Protein AF-A0A965PLH3-F1 (afdb_monomer_lite)

Sequence (68 aa):
MSDRITLRIGDLAGPLSRWCERHGQTPSEATRTALARMLRVEAPAMEGRQEHIAKVNAAKRAKRKGRK

Secondary structure (DSSP, 8-state):
---------GGGHHHHHHHHHHHT--HHHHHHHHHHHHHTSPPPP---TTHHHHHHHHHHHHHHHS--

pLDDT: mean 75.46, std 17.13, range [40.44, 94.69]

Radius of gyration: 14.11 Å; chains: 1; bounding box: 22×23×46 Å

Foldseek 3Di:
DPPDDDDDPPPVPVVLVVVCVVVLHDSVQVVQCVVCVVVVHDRDDDPDRPDVVVVVVVVVVVVVVVVD

Structure (mmCIF, N/CA/C/O backbone):
data_AF-A0A965PLH3-F1
#
_entry.id   AF-A0A965PLH3-F1
#
loop_
_atom_site.group_PDB
_atom_site.id
_atom_site.type_symbol
_atom_site.label_atom_id
_atom_site.label_alt_id
_atom_site.label_comp_id
_atom_site.label_asym_id
_atom_site.label_entity_id
_atom_site.label_seq_id
_atom_site.pdbx_PDB_ins_code
_atom_site.Cartn_x
_atom_site.Cartn_y
_atom_site.Cartn_z
_atom_site.occupancy
_atom_site.B_iso_or_equiv
_atom_site.auth_seq_id
_atom_site.auth_comp_id
_atom_site.auth_asym_id
_atom_site.auth_atom_id
_atom_site.pdbx_PDB_model_num
ATOM 1 N N . MET A 1 1 ? -8.661 17.889 -14.535 1.00 40.94 1 MET A N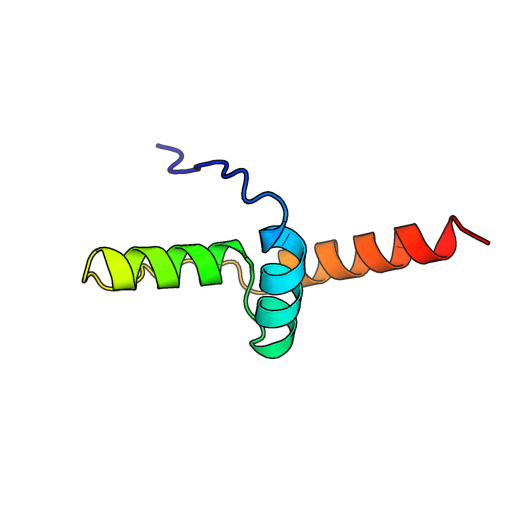 1
ATOM 2 C CA . MET A 1 1 ? -9.392 16.726 -13.988 1.00 40.94 1 MET A CA 1
ATOM 3 C C . MET A 1 1 ? -8.718 16.321 -12.690 1.00 40.94 1 MET A C 1
ATOM 5 O O . MET A 1 1 ? -7.497 16.269 -12.663 1.00 40.94 1 MET A O 1
ATOM 9 N N . SER A 1 2 ? -9.467 16.129 -11.604 1.00 53.66 2 SER A N 1
ATOM 10 C CA . SER A 1 2 ? -8.904 15.584 -10.364 1.00 53.66 2 SER A CA 1
ATOM 11 C C . SER A 1 2 ? -9.183 14.084 -10.328 1.00 53.66 2 SER A C 1
ATOM 13 O O . SER A 1 2 ? -10.270 13.678 -9.930 1.00 53.66 2 SER A O 1
ATOM 15 N N . ASP A 1 3 ? -8.206 13.273 -10.737 1.00 74.19 3 ASP A N 1
ATOM 16 C CA . ASP A 1 3 ? -8.235 11.798 -10.733 1.00 74.19 3 ASP A CA 1
ATOM 17 C C . ASP A 1 3 ? -8.154 11.204 -9.312 1.00 74.19 3 ASP A C 1
ATOM 19 O O . ASP A 1 3 ? -7.314 10.361 -8.988 1.00 74.19 3 ASP A O 1
ATOM 23 N N . ARG A 1 4 ? -9.005 11.690 -8.402 1.00 77.62 4 ARG A N 1
ATOM 24 C CA . ARG A 1 4 ? -9.044 11.252 -7.007 1.00 77.62 4 ARG A CA 1
ATOM 25 C C . ARG A 1 4 ? -10.223 10.318 -6.782 1.00 77.62 4 ARG A C 1
ATOM 27 O O . ARG A 1 4 ? -11.374 10.735 -6.840 1.00 77.62 4 ARG A O 1
ATOM 34 N N . ILE A 1 5 ? -9.917 9.082 -6.404 1.00 81.69 5 ILE A N 1
ATOM 35 C CA . ILE A 1 5 ? -10.905 8.095 -5.966 1.00 81.69 5 ILE A CA 1
ATOM 36 C C . ILE A 1 5 ? -10.785 7.918 -4.450 1.00 81.69 5 ILE A C 1
ATOM 38 O O . ILE A 1 5 ? -9.684 7.778 -3.913 1.00 81.69 5 ILE A O 1
ATOM 42 N N . THR A 1 6 ? -11.921 7.918 -3.752 1.00 86.50 6 THR A N 1
ATOM 43 C CA . THR A 1 6 ? -11.991 7.571 -2.326 1.00 86.50 6 THR A CA 1
ATOM 44 C C . THR A 1 6 ? -12.427 6.118 -2.191 1.00 86.50 6 THR A C 1
ATOM 46 O O . THR A 1 6 ? -13.529 5.765 -2.601 1.00 86.50 6 THR A O 1
ATOM 49 N N . LEU A 1 7 ? -11.580 5.279 -1.592 1.00 84.81 7 LEU A N 1
ATOM 50 C CA . LEU A 1 7 ? -11.852 3.858 -1.384 1.00 84.81 7 LEU A CA 1
ATOM 51 C C . LEU A 1 7 ? -12.140 3.567 0.093 1.00 84.81 7 LEU A C 1
ATOM 53 O O . LEU A 1 7 ? -11.396 3.995 0.977 1.00 84.81 7 LEU A O 1
ATOM 57 N N . ARG A 1 8 ? -13.195 2.792 0.363 1.00 89.69 8 ARG A N 1
ATOM 58 C CA . ARG A 1 8 ? -13.455 2.211 1.687 1.00 89.69 8 ARG A CA 1
ATOM 59 C C . ARG A 1 8 ? -12.960 0.768 1.699 1.00 89.69 8 ARG A C 1
ATOM 61 O O . ARG A 1 8 ? -13.545 -0.084 1.048 1.00 89.69 8 ARG A O 1
ATOM 68 N N . ILE A 1 9 ? -11.885 0.514 2.441 1.00 88.25 9 ILE A N 1
ATOM 69 C CA . ILE A 1 9 ? -11.204 -0.794 2.494 1.00 88.25 9 ILE A CA 1
ATOM 70 C C . ILE A 1 9 ? -11.545 -1.633 3.738 1.00 88.25 9 ILE A C 1
ATOM 72 O O . ILE A 1 9 ? -11.040 -2.742 3.879 1.00 88.25 9 ILE A O 1
ATOM 76 N N . GLY A 1 10 ? -12.381 -1.115 4.645 1.00 92.12 10 GLY A N 1
ATOM 77 C CA . GLY A 1 10 ? -12.826 -1.832 5.846 1.00 92.12 10 GLY A CA 1
ATOM 78 C C . GLY A 1 10 ? -11.666 -2.355 6.698 1.00 92.12 10 GLY A C 1
ATOM 79 O O . GLY A 1 10 ? -10.695 -1.636 6.957 1.00 92.12 10 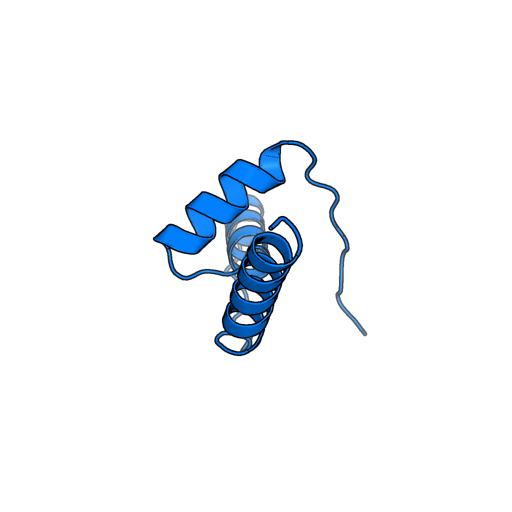GLY A O 1
ATOM 80 N N . ASP A 1 11 ? -11.752 -3.626 7.088 1.00 92.69 11 ASP A N 1
ATOM 81 C CA . ASP A 1 11 ? -10.790 -4.296 7.973 1.00 92.69 11 ASP A CA 1
ATOM 82 C C . ASP A 1 11 ? -9.375 -4.404 7.384 1.00 92.69 11 ASP A C 1
ATOM 84 O O . ASP A 1 11 ? -8.399 -4.569 8.119 1.00 92.69 11 ASP A O 1
ATOM 88 N N . LEU A 1 12 ? -9.223 -4.216 6.067 1.00 91.12 12 LEU A N 1
ATOM 89 C CA . LEU A 1 12 ? -7.918 -4.187 5.403 1.00 91.12 12 LEU A CA 1
ATOM 90 C C . LEU A 1 12 ? -7.090 -2.945 5.768 1.00 91.12 12 LEU A C 1
ATOM 92 O O . LEU A 1 12 ? -5.878 -2.936 5.547 1.00 91.12 12 LEU A O 1
ATOM 96 N N . ALA A 1 13 ? -7.697 -1.911 6.365 1.00 89.56 13 ALA A N 1
ATOM 97 C CA . ALA A 1 13 ? -6.999 -0.682 6.743 1.00 89.56 13 ALA A CA 1
ATOM 98 C C . ALA A 1 13 ? -5.827 -0.924 7.709 1.00 89.56 13 ALA A C 1
ATOM 100 O O . ALA A 1 13 ? -4.756 -0.329 7.558 1.00 89.56 13 ALA A O 1
ATOM 101 N N . GLY A 1 14 ? -6.007 -1.815 8.688 1.00 90.44 14 GLY A N 1
ATOM 102 C CA . GLY A 1 14 ? -4.969 -2.163 9.661 1.00 90.44 14 GLY A CA 1
ATOM 103 C C . GLY A 1 14 ? -3.772 -2.877 9.017 1.00 90.44 14 GLY A C 1
ATOM 104 O O . GLY A 1 14 ? -2.646 -2.374 9.116 1.00 90.44 14 GLY A O 1
ATOM 105 N N . PRO A 1 15 ? -3.989 -4.021 8.340 1.00 94.56 15 PRO A N 1
ATOM 106 C CA . PRO A 1 15 ? -2.949 -4.740 7.609 1.00 94.56 15 PRO A CA 1
ATOM 107 C C . PRO A 1 15 ? -2.220 -3.873 6.577 1.00 94.56 15 PRO A C 1
ATOM 109 O O . PRO A 1 15 ? -0.986 -3.881 6.553 1.00 94.56 15 PRO A O 1
ATOM 112 N N . LEU A 1 16 ? -2.954 -3.073 5.793 1.00 89.19 16 LEU A N 1
ATOM 113 C CA . LEU A 1 16 ? -2.370 -2.169 4.801 1.00 89.19 16 LEU A CA 1
ATOM 114 C C . LEU A 1 16 ? -1.456 -1.138 5.466 1.00 89.19 16 LEU A C 1
ATOM 116 O O . LEU A 1 16 ? -0.315 -0.980 5.044 1.00 89.19 16 LEU A O 1
ATOM 120 N N . SER A 1 17 ? -1.903 -0.495 6.552 1.00 88.06 17 SER A N 1
ATOM 121 C CA . SER A 1 17 ? -1.072 0.476 7.276 1.00 88.06 17 SER A CA 1
ATOM 122 C C . SER A 1 17 ? 0.235 -0.142 7.774 1.00 88.06 17 SER A C 1
ATOM 124 O O . SER A 1 17 ? 1.272 0.506 7.670 1.00 88.06 17 SER A O 1
ATOM 126 N N . ARG A 1 18 ? 0.208 -1.370 8.310 1.00 91.44 18 ARG A N 1
ATOM 127 C CA . ARG A 1 18 ? 1.425 -2.045 8.800 1.00 91.44 18 ARG A CA 1
ATOM 128 C C . ARG A 1 18 ? 2.363 -2.422 7.659 1.00 91.44 18 ARG A C 1
ATOM 130 O O . ARG A 1 18 ? 3.578 -2.316 7.794 1.00 91.44 18 ARG A O 1
ATOM 137 N N . TRP A 1 19 ? 1.809 -2.885 6.540 1.00 91.06 19 TRP A N 1
ATOM 138 C CA . TRP A 1 19 ? 2.600 -3.212 5.359 1.00 91.06 19 TRP A CA 1
ATOM 139 C C . TRP A 1 19 ? 3.287 -1.961 4.796 1.00 91.06 19 TRP A C 1
ATOM 141 O O . TRP A 1 19 ? 4.494 -1.989 4.565 1.00 91.06 19 TRP A O 1
ATOM 151 N N . CYS A 1 20 ? 2.541 -0.861 4.678 1.00 89.69 20 CYS A N 1
ATOM 152 C CA . CYS A 1 20 ? 3.021 0.453 4.257 1.00 89.69 20 CYS A CA 1
ATOM 153 C C . CYS A 1 20 ? 4.169 0.972 5.137 1.00 89.69 20 CYS A C 1
ATOM 155 O O . CYS A 1 20 ? 5.200 1.382 4.610 1.00 89.69 20 CYS A O 1
ATOM 157 N N . GLU A 1 21 ? 4.034 0.883 6.465 1.00 87.69 21 GLU A N 1
ATOM 158 C CA . GLU A 1 21 ? 5.085 1.277 7.417 1.00 87.69 21 GLU A CA 1
ATOM 159 C C . GLU A 1 21 ? 6.385 0.488 7.213 1.00 87.69 21 GLU A C 1
ATOM 161 O O . GLU A 1 21 ? 7.461 1.079 7.216 1.00 87.69 21 GLU A O 1
ATOM 166 N N . ARG A 1 22 ? 6.299 -0.828 6.976 1.00 90.19 22 ARG A N 1
ATOM 167 C CA . ARG A 1 22 ? 7.487 -1.668 6.738 1.00 90.19 22 ARG A CA 1
ATOM 168 C C . ARG A 1 22 ? 8.187 -1.382 5.412 1.00 90.19 22 ARG A C 1
ATOM 170 O O . ARG A 1 22 ? 9.396 -1.546 5.329 1.00 90.19 22 ARG A O 1
ATOM 177 N N . HIS A 1 23 ? 7.437 -0.988 4.387 1.00 86.31 23 HIS A N 1
ATOM 178 C CA . HIS A 1 23 ? 7.970 -0.770 3.038 1.00 86.31 23 HIS A CA 1
ATOM 179 C C . HIS A 1 23 ? 8.256 0.706 2.736 1.00 86.31 23 HIS A C 1
ATOM 181 O O . HIS A 1 23 ? 8.668 1.027 1.623 1.00 86.31 23 HIS A O 1
ATOM 187 N N . GLY A 1 24 ? 8.024 1.610 3.697 1.00 85.62 24 GLY A N 1
ATOM 188 C CA . GLY A 1 24 ? 8.199 3.050 3.502 1.00 85.62 24 GLY A CA 1
ATOM 189 C C . GLY A 1 24 ? 7.297 3.621 2.403 1.00 85.62 24 GLY A C 1
ATOM 190 O O . GLY A 1 24 ? 7.704 4.544 1.703 1.00 85.62 24 GLY A O 1
ATOM 191 N N . GLN A 1 25 ? 6.103 3.047 2.227 1.00 86.19 25 GLN A N 1
ATOM 192 C CA . GLN A 1 25 ? 5.125 3.457 1.216 1.00 86.19 25 GLN A CA 1
ATOM 193 C C . GLN A 1 25 ? 3.866 4.013 1.872 1.00 86.19 25 GLN A C 1
ATOM 195 O O . GLN A 1 25 ? 3.478 3.608 2.965 1.00 86.19 25 GLN A O 1
ATOM 200 N N . THR A 1 26 ? 3.176 4.906 1.179 1.00 86.44 26 THR A N 1
ATOM 201 C CA . THR A 1 26 ? 1.835 5.357 1.555 1.00 86.44 26 THR A CA 1
ATOM 202 C C . THR A 1 26 ? 0.763 4.362 1.086 1.00 86.44 26 THR A C 1
ATOM 204 O O . THR A 1 26 ? 0.972 3.634 0.112 1.00 86.44 26 THR A O 1
ATOM 207 N N . PRO A 1 27 ? -0.430 4.342 1.714 1.00 88.06 27 PRO A N 1
ATOM 208 C CA . PRO A 1 27 ? -1.554 3.537 1.230 1.00 88.06 27 PRO A CA 1
ATOM 209 C C . PRO A 1 27 ? -1.915 3.829 -0.231 1.00 88.06 27 PRO A C 1
ATOM 211 O O . PRO A 1 27 ? -2.255 2.910 -0.971 1.00 88.06 27 PRO A O 1
ATOM 214 N N . SER A 1 28 ? -1.795 5.087 -0.665 1.00 86.56 28 SER A N 1
ATOM 215 C CA . SER A 1 28 ? -2.058 5.497 -2.047 1.00 86.56 28 SER A CA 1
ATOM 216 C C . SER A 1 28 ? -1.048 4.901 -3.031 1.00 86.56 28 SER A C 1
ATOM 218 O O . SER A 1 28 ? -1.452 4.404 -4.078 1.00 86.56 28 SER A O 1
ATOM 220 N N . GLU A 1 29 ? 0.246 4.902 -2.699 1.00 87.44 29 GLU A N 1
ATOM 221 C CA . GLU A 1 29 ? 1.292 4.276 -3.527 1.00 87.44 29 GLU A CA 1
ATOM 222 C C . GLU A 1 29 ? 1.123 2.757 -3.594 1.00 87.44 29 GLU A C 1
ATOM 224 O O . GLU A 1 29 ? 1.168 2.178 -4.681 1.00 87.44 29 GLU A O 1
ATOM 229 N N . ALA A 1 30 ? 0.853 2.122 -2.451 1.00 89.50 30 ALA A N 1
ATOM 230 C CA . ALA A 1 30 ? 0.603 0.688 -2.376 1.00 89.50 30 ALA A CA 1
ATOM 231 C C . ALA A 1 30 ? -0.617 0.292 -3.225 1.00 89.50 30 ALA A C 1
ATOM 233 O O . ALA A 1 30 ? -0.550 -0.644 -4.022 1.00 89.50 30 ALA A O 1
ATOM 234 N N . THR A 1 31 ? -1.710 1.054 -3.115 1.00 89.56 31 THR A N 1
ATOM 235 C CA . THR A 1 31 ? -2.942 0.824 -3.885 1.00 89.56 31 THR A CA 1
ATOM 236 C C . THR A 1 31 ? -2.713 1.043 -5.377 1.00 89.56 31 THR A C 1
ATOM 238 O O . THR A 1 31 ? -3.117 0.210 -6.181 1.00 89.56 31 THR A O 1
ATOM 241 N N . ARG A 1 32 ? -2.011 2.113 -5.768 1.00 88.12 32 ARG A N 1
ATOM 242 C CA . ARG A 1 32 ? -1.670 2.373 -7.174 1.00 88.12 32 ARG A CA 1
ATOM 243 C C . ARG A 1 32 ? -0.817 1.254 -7.760 1.00 88.12 32 ARG A C 1
ATOM 245 O O . ARG A 1 32 ? -1.097 0.793 -8.859 1.00 88.12 32 ARG A O 1
ATOM 252 N N . THR A 1 33 ? 0.182 0.788 -7.016 1.00 89.38 33 THR A N 1
ATOM 253 C CA . THR A 1 33 ? 1.052 -0.315 -7.444 1.00 89.38 33 THR A CA 1
ATOM 254 C C . THR A 1 33 ? 0.259 -1.612 -7.601 1.00 89.38 33 THR A C 1
ATOM 256 O O . THR A 1 33 ? 0.444 -2.334 -8.579 1.00 89.38 33 THR A O 1
ATOM 259 N N . ALA A 1 34 ? -0.655 -1.902 -6.672 1.00 90.88 34 ALA A N 1
ATOM 260 C CA . ALA A 1 34 ? -1.533 -3.065 -6.761 1.00 90.88 34 ALA A CA 1
ATOM 261 C C . ALA A 1 34 ? -2.473 -2.983 -7.976 1.00 90.88 34 ALA A C 1
ATOM 263 O O . ALA A 1 34 ? -2.589 -3.956 -8.719 1.00 90.88 34 ALA A O 1
ATOM 264 N N . LEU A 1 35 ? -3.085 -1.819 -8.218 1.00 91.06 35 LEU A N 1
ATOM 265 C CA . LEU A 1 35 ? -3.943 -1.580 -9.380 1.00 91.06 35 LEU A CA 1
ATOM 266 C C . LEU A 1 35 ? -3.172 -1.718 -10.695 1.00 91.06 35 LEU A C 1
ATOM 268 O O . LEU A 1 35 ? -3.641 -2.396 -11.600 1.00 91.06 35 LEU A O 1
ATOM 272 N N . ALA A 1 36 ? -1.973 -1.144 -10.783 1.00 91.31 36 ALA A N 1
ATOM 273 C CA . ALA A 1 36 ? -1.122 -1.250 -11.962 1.00 91.31 36 ALA A CA 1
ATOM 274 C C . ALA A 1 36 ? -0.774 -2.715 -12.278 1.00 91.31 36 ALA A C 1
ATOM 276 O O . ALA A 1 36 ? -0.949 -3.169 -13.407 1.00 91.31 36 ALA A O 1
ATOM 277 N N . ARG A 1 37 ? -0.402 -3.497 -11.253 1.00 93.12 37 ARG A N 1
ATOM 278 C CA . ARG A 1 37 ? -0.163 -4.945 -11.390 1.00 93.12 37 ARG A CA 1
ATOM 279 C C . ARG A 1 37 ? -1.407 -5.702 -11.849 1.00 93.12 37 ARG A C 1
ATOM 281 O O . ARG A 1 37 ? -1.304 -6.542 -12.736 1.00 93.12 37 ARG A O 1
ATOM 288 N N . MET A 1 38 ? -2.568 -5.406 -11.264 1.00 93.62 38 MET A N 1
ATOM 289 C CA . MET A 1 38 ? -3.839 -6.040 -11.627 1.00 93.62 38 MET A CA 1
ATOM 290 C C . MET A 1 38 ? -4.222 -5.750 -13.083 1.00 93.62 38 MET A C 1
ATOM 292 O O . MET A 1 38 ? -4.661 -6.649 -13.794 1.00 93.62 38 MET A O 1
ATOM 296 N N . LEU A 1 39 ? -4.016 -4.511 -13.528 1.00 94.69 39 LEU A N 1
ATOM 297 C CA . LEU A 1 39 ? -4.323 -4.055 -14.883 1.00 94.69 39 LEU A CA 1
ATOM 298 C C . LEU A 1 39 ? -3.212 -4.366 -15.899 1.00 94.69 39 LEU A C 1
ATOM 30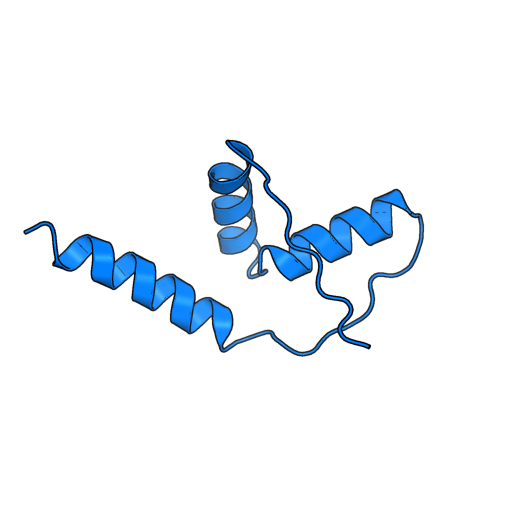0 O O . LEU A 1 39 ? -3.395 -4.103 -17.082 1.00 94.69 39 LEU A O 1
ATOM 304 N N . ARG A 1 40 ? -2.082 -4.942 -15.461 1.00 94.00 40 ARG A N 1
ATOM 305 C CA . ARG A 1 40 ? -0.894 -5.230 -16.288 1.00 94.00 40 ARG A CA 1
ATOM 306 C C . ARG A 1 40 ? -0.338 -3.990 -16.998 1.00 94.00 40 ARG A C 1
ATOM 308 O O . ARG A 1 40 ? 0.098 -4.064 -18.142 1.00 94.00 40 ARG A O 1
ATOM 315 N N . VAL A 1 41 ? -0.341 -2.862 -16.296 1.00 92.56 41 VAL A N 1
ATOM 316 C CA . VAL A 1 41 ? 0.240 -1.593 -16.751 1.00 92.56 41 VAL A CA 1
ATOM 317 C C . VAL A 1 41 ? 1.344 -1.148 -15.798 1.00 92.56 41 VAL A C 1
ATOM 319 O O . VAL A 1 41 ? 1.407 -1.594 -14.649 1.00 92.56 41 VAL A O 1
ATOM 322 N N . GLU A 1 42 ? 2.216 -0.253 -16.252 1.00 84.75 42 GLU A N 1
ATOM 323 C CA . GLU A 1 42 ? 3.196 0.373 -15.367 1.00 84.75 42 GLU A CA 1
ATOM 324 C C . GLU A 1 42 ? 2.520 1.346 -14.394 1.00 84.75 42 GLU A C 1
ATOM 326 O O . GLU A 1 42 ? 1.576 2.061 -14.737 1.00 84.75 42 GLU A O 1
ATOM 331 N N . ALA A 1 43 ? 2.991 1.359 -13.145 1.00 79.38 43 ALA A N 1
ATOM 332 C CA . ALA A 1 43 ? 2.460 2.260 -12.133 1.00 79.38 43 ALA A CA 1
ATOM 333 C C . ALA A 1 43 ? 2.953 3.689 -12.413 1.00 79.38 43 ALA A C 1
ATOM 335 O O . ALA A 1 43 ? 4.166 3.906 -12.430 1.00 79.38 43 ALA A O 1
ATOM 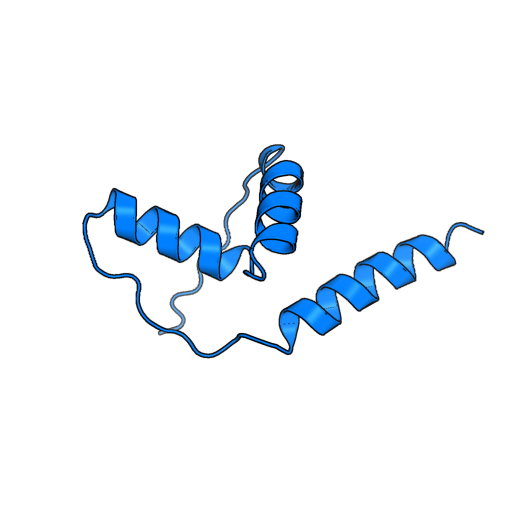336 N N . PRO A 1 44 ? 2.058 4.681 -12.574 1.00 76.88 44 PRO A N 1
ATOM 337 C CA . PRO A 1 44 ? 2.494 6.044 -12.829 1.00 76.88 44 PRO A CA 1
ATOM 338 C C . PRO A 1 44 ? 3.241 6.603 -11.613 1.00 76.88 44 PRO A C 1
ATOM 340 O O . PRO A 1 44 ? 2.775 6.498 -10.468 1.00 76.88 44 PRO A O 1
ATOM 343 N N . ALA A 1 45 ? 4.403 7.206 -11.871 1.00 69.75 45 ALA A N 1
ATOM 344 C CA . ALA A 1 45 ? 5.168 7.926 -10.865 1.00 69.75 45 ALA A CA 1
ATOM 345 C C . ALA A 1 45 ? 4.383 9.173 -10.438 1.00 69.75 45 ALA A C 1
ATOM 347 O O . ALA A 1 45 ? 3.992 9.988 -11.268 1.00 69.75 45 ALA A O 1
ATOM 348 N N . MET A 1 46 ? 4.137 9.319 -9.137 1.00 69.62 46 MET A N 1
ATOM 349 C CA . MET A 1 46 ? 3.619 10.565 -8.573 1.00 69.62 46 MET A CA 1
ATOM 350 C C . MET A 1 46 ? 4.529 11.004 -7.439 1.00 69.62 46 MET A C 1
ATOM 352 O O . MET A 1 46 ? 4.788 10.226 -6.519 1.00 69.62 46 MET A O 1
ATOM 356 N N . GLU A 1 47 ? 4.973 12.255 -7.488 1.00 54.00 47 GLU A N 1
ATOM 357 C CA . GLU A 1 47 ? 5.729 12.880 -6.410 1.00 54.00 47 GLU A CA 1
ATOM 358 C C . GLU A 1 47 ? 4.797 13.200 -5.231 1.00 54.00 47 GLU A C 1
ATOM 360 O O . GLU A 1 47 ? 3.883 14.013 -5.335 1.00 54.00 47 GLU A O 1
ATOM 365 N N . GLY A 1 48 ? 4.986 12.529 -4.093 1.00 55.69 48 GLY A N 1
ATOM 366 C CA . GLY A 1 48 ? 4.208 12.801 -2.873 1.00 55.69 48 GLY A CA 1
ATOM 367 C C . GLY A 1 48 ? 4.819 12.213 -1.600 1.00 55.69 48 GLY A C 1
ATOM 368 O O . GLY A 1 48 ? 4.112 11.942 -0.629 1.00 55.69 48 GLY A O 1
ATOM 369 N N . ARG A 1 49 ? 6.131 11.944 -1.621 1.00 51.12 49 ARG A N 1
ATOM 370 C CA . ARG A 1 49 ? 6.755 10.902 -0.792 1.00 51.12 49 ARG A CA 1
ATOM 371 C C . ARG A 1 49 ? 6.965 11.252 0.690 1.00 51.12 49 ARG A C 1
ATOM 373 O O . ARG A 1 49 ? 7.099 10.334 1.487 1.00 51.12 49 ARG A O 1
ATOM 380 N N . GLN A 1 50 ? 7.000 12.518 1.117 1.00 51.31 50 GLN A N 1
ATOM 381 C CA . GLN A 1 50 ? 7.473 12.844 2.484 1.00 51.31 50 GLN A CA 1
ATOM 382 C C . GLN A 1 50 ? 6.438 13.497 3.410 1.00 51.31 50 GLN A C 1
ATOM 384 O O . GLN A 1 50 ? 6.343 13.134 4.585 1.00 51.31 50 GLN A O 1
ATOM 389 N N . GLU A 1 51 ? 5.604 14.408 2.913 1.00 49.53 51 GLU A N 1
ATOM 390 C CA . GLU A 1 51 ? 4.757 15.231 3.790 1.00 49.53 51 GLU A CA 1
ATOM 391 C C . GLU A 1 51 ? 3.602 14.458 4.446 1.00 49.53 51 GLU A C 1
ATOM 393 O O . GLU A 1 51 ? 3.187 14.758 5.570 1.00 49.53 51 GLU A O 1
ATOM 398 N N . HIS A 1 52 ? 3.079 13.427 3.778 1.00 53.28 52 HIS A N 1
ATOM 399 C CA . HIS A 1 52 ? 1.937 12.669 4.290 1.00 53.28 52 HIS A CA 1
ATOM 400 C C . HIS A 1 52 ? 2.340 11.678 5.394 1.00 53.28 52 HIS A C 1
ATOM 402 O O . HIS A 1 52 ? 1.593 11.479 6.354 1.00 53.28 52 HIS A O 1
ATOM 408 N N . ILE A 1 53 ? 3.541 11.094 5.301 1.00 56.47 53 ILE A N 1
ATOM 409 C CA . ILE A 1 53 ? 4.084 10.181 6.320 1.00 56.47 53 ILE A CA 1
ATOM 410 C C . ILE A 1 53 ? 4.315 10.948 7.631 1.00 56.47 53 ILE A C 1
ATOM 412 O O . ILE A 1 53 ? 3.928 10.474 8.702 1.00 56.47 53 ILE A O 1
ATOM 416 N N . ALA A 1 54 ? 4.847 12.173 7.549 1.00 55.97 54 ALA A N 1
ATOM 417 C CA . ALA A 1 54 ? 5.016 13.056 8.702 1.00 55.97 54 ALA A CA 1
ATOM 418 C C . ALA A 1 54 ? 3.673 13.393 9.381 1.00 55.97 54 ALA A C 1
ATOM 420 O O . ALA A 1 54 ? 3.547 13.271 10.602 1.00 55.97 54 ALA A O 1
ATOM 421 N N . LYS A 1 55 ? 2.636 13.731 8.599 1.00 54.34 55 LYS A N 1
ATOM 422 C CA . LYS A 1 55 ? 1.295 14.056 9.122 1.00 54.34 55 LYS A CA 1
ATOM 423 C C . LYS A 1 55 ? 0.594 12.855 9.764 1.00 54.34 55 LYS A C 1
ATOM 425 O O . LYS A 1 55 ? 0.005 12.993 10.836 1.00 54.34 55 LYS A O 1
ATOM 430 N N . VAL A 1 56 ? 0.683 11.664 9.165 1.00 60.66 56 VAL A N 1
ATOM 431 C CA . VAL A 1 56 ? 0.072 10.441 9.722 1.00 60.66 56 VAL A CA 1
ATOM 432 C C . VAL A 1 56 ? 0.763 10.018 11.022 1.00 60.66 56 VAL A C 1
ATOM 434 O O . VAL A 1 56 ? 0.084 9.692 12.000 1.00 60.66 56 VAL A O 1
ATOM 437 N N . ASN A 1 57 ? 2.095 10.088 11.080 1.00 59.09 57 ASN A N 1
ATOM 438 C CA . ASN A 1 57 ? 2.846 9.803 12.304 1.00 59.09 57 ASN A CA 1
ATOM 439 C C . ASN A 1 57 ? 2.544 10.821 13.418 1.00 59.09 57 ASN A C 1
ATOM 441 O O . ASN A 1 57 ? 2.376 10.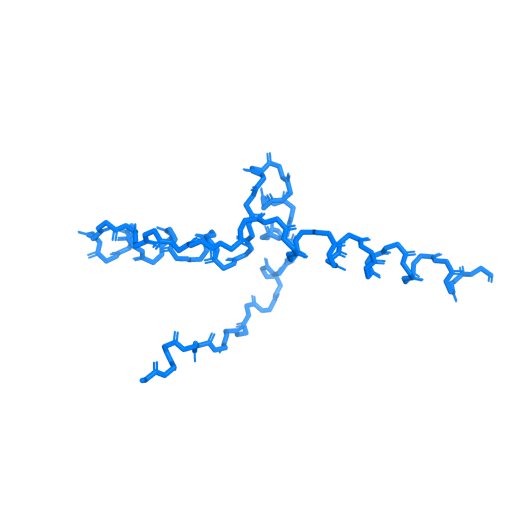430 14.578 1.00 59.09 57 ASN A O 1
ATOM 445 N N . ALA A 1 58 ? 2.398 12.105 13.076 1.00 56.06 58 ALA A N 1
ATOM 446 C CA . ALA A 1 58 ? 1.980 13.145 14.016 1.00 56.06 58 ALA A CA 1
ATOM 447 C C . ALA A 1 58 ? 0.561 12.893 14.560 1.00 56.06 58 ALA A C 1
ATOM 449 O O . ALA A 1 58 ? 0.350 12.940 15.773 1.00 56.06 58 ALA A O 1
ATOM 450 N N . ALA A 1 59 ? -0.393 12.523 13.699 1.00 57.94 59 ALA A N 1
ATOM 451 C CA . ALA A 1 59 ? -1.767 12.220 14.103 1.00 57.94 59 ALA A CA 1
ATOM 452 C C . ALA A 1 59 ? -1.860 10.980 15.016 1.00 57.94 59 ALA A C 1
ATOM 454 O O . ALA A 1 59 ? -2.587 10.990 16.015 1.00 57.94 59 ALA A O 1
ATOM 455 N N . LYS A 1 60 ? -1.087 9.920 14.727 1.00 59.72 60 LYS A N 1
ATOM 456 C CA . LYS A 1 60 ? -1.000 8.727 15.591 1.00 59.72 60 LYS A CA 1
ATOM 457 C C . LYS A 1 60 ? -0.391 9.056 16.963 1.00 59.72 60 LYS A C 1
ATOM 459 O O . LYS A 1 60 ? -0.876 8.549 17.976 1.00 59.72 60 LYS A O 1
ATOM 464 N N . ARG A 1 61 ? 0.628 9.926 17.028 1.00 56.50 61 ARG A N 1
ATOM 465 C CA . ARG A 1 61 ? 1.212 10.407 18.297 1.00 56.50 61 ARG A CA 1
ATOM 466 C C . ARG A 1 61 ? 0.238 11.277 19.098 1.00 56.50 61 ARG A C 1
ATOM 468 O O . ARG A 1 61 ? 0.125 11.081 20.306 1.00 56.50 61 ARG A O 1
ATOM 475 N N . ALA A 1 62 ? -0.503 12.171 18.443 1.00 56.78 62 ALA A N 1
ATOM 476 C CA . ALA A 1 62 ? -1.490 13.033 19.096 1.00 56.78 62 ALA A CA 1
ATOM 477 C C . ALA A 1 62 ? -2.612 12.224 19.774 1.00 56.78 62 ALA A C 1
ATOM 479 O O . ALA A 1 62 ? -2.922 12.459 20.942 1.00 56.78 62 ALA A O 1
ATOM 480 N N . LYS A 1 63 ? -3.140 11.184 19.106 1.00 57.19 63 LYS A N 1
ATOM 481 C CA . LYS A 1 63 ? -4.146 10.278 19.700 1.00 57.19 63 LYS A CA 1
ATOM 482 C C . LYS A 1 63 ? -3.644 9.508 20.926 1.00 57.19 63 LYS A C 1
ATOM 484 O O . LYS A 1 63 ? -4.440 9.160 21.790 1.00 57.19 63 LYS A O 1
ATOM 489 N N . ARG A 1 64 ? -2.339 9.237 21.015 1.00 56.19 64 ARG A N 1
ATOM 490 C CA . ARG A 1 64 ? -1.728 8.561 22.171 1.00 56.19 64 ARG A CA 1
ATOM 491 C C . ARG A 1 64 ? -1.547 9.487 23.377 1.00 56.19 64 ARG A C 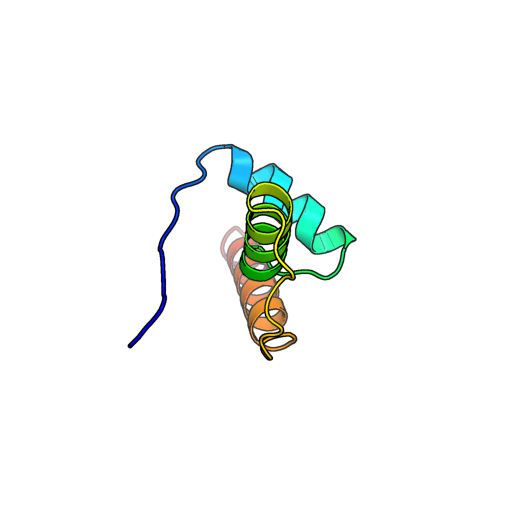1
ATOM 493 O O . ARG A 1 64 ? -1.549 8.996 24.498 1.00 56.19 64 ARG A O 1
ATOM 500 N N . LYS A 1 65 ? -1.392 10.797 23.154 1.00 50.84 65 LYS A N 1
ATOM 501 C CA . LYS A 1 65 ? -1.142 11.785 24.217 1.00 50.84 65 LYS A CA 1
ATOM 502 C C . LYS A 1 65 ? -2.426 12.338 24.849 1.00 50.84 65 LYS A C 1
ATOM 504 O O . LYS A 1 65 ? -2.388 12.712 26.007 1.00 50.84 65 LYS A O 1
ATOM 509 N N . GLY A 1 66 ? -3.550 12.336 24.126 1.00 47.59 66 GLY A N 1
ATOM 510 C CA . GLY A 1 66 ? -4.866 12.730 24.662 1.00 47.59 66 GLY A CA 1
ATOM 511 C C . GLY A 1 66 ? -5.601 11.644 25.461 1.00 47.59 66 GLY A C 1
ATOM 512 O O . GLY A 1 66 ? -6.728 11.861 25.882 1.00 47.59 66 GLY A O 1
ATOM 513 N N . ARG A 1 67 ? -4.994 10.462 25.635 1.00 50.34 67 ARG A N 1
ATOM 514 C CA . ARG A 1 67 ? -5.529 9.332 26.416 1.00 50.34 67 ARG A CA 1
ATOM 515 C C . ARG A 1 67 ? -4.664 9.082 27.659 1.00 50.34 67 ARG A C 1
ATOM 517 O O . ARG A 1 67 ? -4.298 7.940 27.938 1.00 50.34 67 ARG A O 1
ATOM 524 N N . LYS A 1 68 ? -4.259 10.152 28.336 1.00 40.44 68 LYS A N 1
ATOM 525 C CA . LYS A 1 68 ? -3.573 10.098 29.624 1.00 40.44 68 LYS A CA 1
ATOM 526 C C . LYS A 1 68 ? -4.105 11.198 30.522 1.00 40.44 68 LYS A C 1
ATOM 528 O O . LYS A 1 68 ? -4.336 12.296 29.973 1.00 40.44 68 LYS A O 1
#